Protein AF-A0A800DNF9-F1 (afdb_monomer_lite)

Sequence (154 aa):
MKTILNFILLFAIVLPCSGLTQQDLDQIERLMDKKLEPIKIDIAYIKGKMATKDDIIEVRKDFTEEMNAFRQEIYAKIDSTNTRIDSLYNASIAVWTAIFIAIIAAIFGGPIFSRWLEKREERKNAVVKMREMALELVKDKPEWAEAYKNIGLL

Foldseek 3Di:
DVVVVVVVVVVVVVPPPVDPDVVNVVVVVVVCCVVVVVVVVVVVVVVVVDDDVVNVVVVVVVVVVVVVVVVVVVVVVVVVVVVVVVVVVVVVVVVVVVVVVVVVCVVPVVVVVVVVVVVVVVVVVVLLVLLVVQVVVCVVPVVCVVVCVVVVSD

Radius of gyration: 58.36 Å; chains: 1; bounding box: 83×48×156 Å

pLDDT: mean 80.93, std 12.7, range [46.88, 95.44]

Secondary structure (DSSP, 8-state):
-HHHHHHHHHHHHH-S-S---HHHHHHHHHHHHHHHHHHHHHHHHHHHHSPPHHHHHHHHHHHHHHHHHHHHHHHHHHHHHHHHHHHHHHHHHHHHHHHHHHHHIIIIIHHHHHHHHHHHHHHHHHHHHHHHHHHHHHHH-GGGHHHHHHTT--

Structure (mmCIF, N/CA/C/O backbone):
data_AF-A0A800DNF9-F1
#
_entry.id   AF-A0A800DNF9-F1
#
loop_
_atom_site.group_PDB
_atom_site.id
_atom_site.type_symbol
_atom_site.label_atom_id
_atom_site.label_alt_id
_atom_site.label_comp_id
_atom_site.label_asym_id
_atom_site.label_entity_id
_atom_site.label_seq_id
_atom_site.pdbx_PDB_ins_code
_atom_site.Cartn_x
_atom_site.Cartn_y
_atom_site.Cartn_z
_atom_site.occupancy
_atom_site.B_iso_or_equiv
_atom_site.auth_seq_id
_atom_site.auth_comp_id
_atom_site.auth_asym_id
_atom_site.auth_atom_id
_atom_site.pdbx_PDB_model_num
ATOM 1 N N . MET A 1 1 ? -29.771 -39.636 84.773 1.00 49.97 1 MET A N 1
ATOM 2 C CA . MET A 1 1 ? -29.306 -38.282 85.168 1.00 49.97 1 MET A CA 1
ATOM 3 C C . MET A 1 1 ? -29.174 -37.307 83.993 1.00 49.97 1 MET A C 1
ATOM 5 O O . MET A 1 1 ? -29.660 -36.195 84.127 1.00 49.97 1 MET A O 1
ATOM 9 N N . LYS A 1 2 ? -28.610 -37.685 82.831 1.00 46.88 2 LYS A N 1
ATOM 10 C CA . LYS A 1 2 ? -28.473 -36.776 81.664 1.00 46.88 2 LYS A CA 1
ATOM 11 C C . LYS A 1 2 ? -29.805 -36.320 81.031 1.00 46.88 2 LYS A C 1
ATOM 13 O O . LYS A 1 2 ? -29.905 -35.196 80.561 1.00 46.88 2 LYS A O 1
ATOM 18 N N . THR A 1 3 ? -30.842 -37.154 81.069 1.00 52.12 3 THR A N 1
ATOM 19 C CA . THR A 1 3 ? -32.184 -36.829 80.545 1.00 52.12 3 THR A CA 1
ATOM 20 C C . THR A 1 3 ? -32.943 -35.811 81.396 1.00 52.12 3 THR A C 1
ATOM 22 O O . THR A 1 3 ? -33.659 -34.978 80.856 1.00 52.12 3 THR A O 1
ATOM 25 N N . ILE A 1 4 ? -32.736 -35.827 82.715 1.00 59.41 4 ILE A N 1
ATOM 26 C CA . ILE A 1 4 ? -33.355 -34.876 83.651 1.00 59.41 4 ILE A CA 1
ATOM 27 C C . ILE A 1 4 ? -32.715 -33.491 83.493 1.00 59.41 4 ILE A C 1
ATOM 29 O O . ILE A 1 4 ? -33.418 -32.487 83.472 1.00 59.41 4 ILE A O 1
ATOM 33 N N . LEU A 1 5 ? -31.395 -33.440 83.288 1.00 56.50 5 LEU A N 1
ATOM 34 C CA . LEU A 1 5 ? -30.671 -32.187 83.074 1.00 56.50 5 LEU A CA 1
ATOM 35 C C . LEU A 1 5 ? -31.109 -31.478 81.779 1.00 56.50 5 LEU A C 1
ATOM 37 O O . LEU A 1 5 ? -31.313 -30.270 81.788 1.00 56.50 5 LEU A O 1
ATOM 41 N N . ASN A 1 6 ? -31.337 -32.230 80.695 1.00 59.47 6 ASN A N 1
ATOM 42 C CA . ASN A 1 6 ? -31.840 -31.664 79.439 1.00 59.47 6 ASN A CA 1
ATOM 43 C C . ASN A 1 6 ? -33.287 -31.164 79.549 1.00 59.47 6 ASN A C 1
ATOM 45 O O . ASN A 1 6 ? -33.618 -30.150 78.945 1.00 59.47 6 ASN A O 1
ATOM 49 N N . PHE A 1 7 ? -34.136 -31.827 80.341 1.00 60.19 7 PHE A N 1
ATOM 50 C CA . PHE A 1 7 ? -35.501 -31.354 80.593 1.00 60.19 7 PHE A CA 1
ATOM 51 C C . PHE A 1 7 ? -35.527 -30.070 81.427 1.00 60.19 7 PHE A C 1
ATOM 53 O O . PHE A 1 7 ? -36.307 -29.172 81.127 1.00 60.19 7 PHE A O 1
ATOM 60 N N . ILE A 1 8 ? -34.642 -29.950 82.420 1.00 62.28 8 ILE A N 1
ATOM 61 C CA . ILE A 1 8 ? -34.496 -28.732 83.231 1.00 62.28 8 ILE A CA 1
ATOM 62 C C . ILE A 1 8 ? -33.947 -27.577 82.383 1.00 62.28 8 ILE A C 1
ATOM 64 O O . ILE A 1 8 ? -34.424 -26.453 82.512 1.00 62.28 8 ILE A O 1
ATOM 68 N N . LEU A 1 9 ? -33.008 -27.845 81.467 1.00 58.50 9 LEU A N 1
ATOM 69 C CA . LEU A 1 9 ? -32.476 -26.827 80.555 1.00 58.50 9 LEU A CA 1
ATOM 70 C C . LEU A 1 9 ? -33.534 -26.345 79.544 1.00 58.50 9 LEU A C 1
ATOM 72 O O . LEU A 1 9 ? -33.614 -25.153 79.261 1.00 58.50 9 LEU A O 1
ATOM 76 N N . LEU A 1 10 ? -34.381 -27.255 79.042 1.00 56.06 10 LEU A N 1
ATOM 77 C CA . LEU A 1 10 ? -35.501 -26.914 78.159 1.00 56.06 10 LEU A CA 1
ATOM 78 C C . LEU A 1 10 ? -36.567 -26.087 78.902 1.00 56.06 10 LEU A C 1
ATOM 80 O O . LEU A 1 10 ? -37.085 -25.119 78.355 1.00 56.06 10 LEU A O 1
ATOM 84 N N . PHE A 1 11 ? -36.846 -26.420 80.168 1.00 54.59 11 PHE A N 1
ATOM 85 C CA . PHE A 1 11 ? -37.754 -25.650 81.023 1.00 54.59 11 PHE A CA 1
ATOM 86 C C . PHE A 1 11 ? -37.191 -24.269 81.396 1.00 54.59 11 PHE A C 1
ATOM 88 O O . PHE A 1 11 ? -37.956 -23.316 81.484 1.00 54.59 11 PHE A O 1
ATOM 95 N N . ALA A 1 12 ? -35.871 -24.132 81.557 1.00 56.03 12 ALA A N 1
ATOM 96 C CA . ALA A 1 12 ? -35.218 -22.864 81.897 1.00 56.03 12 ALA A CA 1
ATOM 97 C C . ALA A 1 12 ? -35.186 -21.851 80.736 1.00 56.03 12 ALA A C 1
ATOM 99 O O . ALA A 1 12 ? -35.155 -20.649 80.979 1.00 56.03 12 ALA A O 1
ATOM 100 N N . ILE A 1 13 ? -35.222 -22.314 79.480 1.00 56.97 13 ILE A N 1
ATOM 101 C CA . ILE A 1 13 ? -35.354 -21.435 78.302 1.00 56.97 13 ILE A CA 1
ATOM 102 C C . ILE A 1 13 ? -36.827 -21.059 78.063 1.00 56.97 13 ILE A C 1
ATOM 104 O O . ILE A 1 13 ? -37.114 -19.981 77.550 1.00 56.97 13 ILE A O 1
ATOM 108 N N . VAL A 1 14 ? -37.769 -21.922 78.463 1.00 53.91 14 VAL A N 1
ATOM 109 C CA . VAL A 1 14 ? -39.217 -21.697 78.297 1.00 53.91 14 VAL A CA 1
ATOM 110 C C . VAL A 1 14 ? -39.836 -20.890 79.454 1.00 53.91 14 VAL A C 1
ATOM 112 O O . VAL A 1 14 ? -40.873 -20.256 79.266 1.00 53.91 14 VAL A O 1
ATOM 115 N N . LEU A 1 15 ? -39.215 -20.848 80.638 1.00 49.38 15 LEU A N 1
ATOM 116 C CA . LEU A 1 15 ? -39.698 -20.085 81.797 1.00 49.38 15 LEU A CA 1
ATOM 117 C C . LEU A 1 15 ? -38.594 -19.154 82.318 1.00 49.38 15 LEU A C 1
ATOM 119 O O . LEU A 1 15 ? -37.763 -19.557 83.133 1.00 49.38 15 LEU A O 1
ATOM 123 N N . PRO A 1 16 ? -38.606 -17.900 81.833 1.00 48.38 16 PRO A N 1
ATOM 124 C CA . PRO A 1 16 ? -39.438 -16.894 82.485 1.00 48.38 16 PRO A CA 1
ATOM 125 C C . PRO A 1 16 ? -40.397 -16.221 81.490 1.00 48.38 16 PRO A C 1
ATOM 127 O O . PRO A 1 16 ? -40.133 -15.139 80.982 1.00 48.38 16 PRO A O 1
ATOM 130 N N . CYS A 1 17 ? -41.546 -16.852 81.244 1.00 49.03 17 CYS A N 1
ATOM 131 C CA . CYS A 1 17 ? -42.695 -16.222 80.579 1.00 49.03 17 CYS A CA 1
ATOM 132 C C . CYS A 1 17 ? -43.950 -16.222 81.471 1.00 49.03 17 CYS A C 1
ATOM 134 O O . CYS A 1 17 ? -45.067 -16.081 80.992 1.00 49.03 17 CYS A O 1
ATOM 136 N N . SER A 1 18 ? -43.791 -16.370 82.788 1.00 50.16 18 SER A N 1
ATOM 137 C CA . SER A 1 18 ? -44.884 -16.279 83.769 1.00 50.16 18 SER A CA 1
ATOM 138 C C . SER A 1 18 ? -45.046 -14.867 84.354 1.00 50.16 18 SER A C 1
ATOM 140 O O . SER A 1 18 ? -45.534 -14.704 85.468 1.00 50.16 18 SER A O 1
ATOM 142 N N . GLY A 1 19 ? -44.654 -13.840 83.595 1.00 49.62 19 GLY A N 1
ATOM 143 C CA . GLY A 1 19 ? -44.754 -12.446 84.024 1.00 49.62 19 GLY A CA 1
ATOM 144 C C . GLY A 1 19 ? -44.683 -11.404 82.911 1.00 49.62 19 GLY A C 1
ATOM 145 O O . GLY A 1 19 ? -44.369 -10.266 83.227 1.00 49.62 19 GLY A O 1
ATOM 146 N N . LEU A 1 20 ? -44.963 -11.745 81.644 1.00 49.78 20 LEU A N 1
ATOM 147 C CA . LEU A 1 20 ? -45.365 -10.695 80.703 1.00 49.78 20 LEU A CA 1
ATOM 148 C C . LEU A 1 20 ? -46.820 -10.364 81.008 1.00 49.78 20 LEU A C 1
ATOM 150 O O . LEU A 1 20 ? -47.736 -11.118 80.675 1.00 49.78 20 LEU A O 1
ATOM 154 N N . THR A 1 21 ? -47.026 -9.253 81.698 1.00 62.09 21 THR A N 1
ATOM 155 C CA . THR A 1 21 ? -48.359 -8.673 81.825 1.00 62.09 21 THR A CA 1
ATOM 156 C C . THR A 1 21 ? -48.844 -8.242 80.434 1.00 62.09 21 THR A C 1
ATOM 158 O O . THR A 1 21 ? -48.032 -7.994 79.541 1.00 62.09 21 THR A O 1
ATOM 161 N N . GLN A 1 22 ? -50.161 -8.124 80.212 1.00 67.00 22 GLN A N 1
ATOM 162 C CA . GLN A 1 22 ? -50.689 -7.542 78.959 1.00 67.00 22 GLN A CA 1
ATOM 163 C C . GLN A 1 22 ? -50.033 -6.188 78.637 1.00 67.00 22 GLN A C 1
ATOM 165 O O . GLN A 1 22 ? -49.831 -5.856 77.478 1.00 67.00 22 GLN A O 1
ATOM 170 N N . GLN A 1 23 ? -49.618 -5.457 79.672 1.00 70.75 23 GLN A N 1
ATOM 171 C CA . GLN A 1 23 ? -48.901 -4.197 79.555 1.00 70.75 23 GLN A CA 1
ATOM 172 C C . GLN A 1 23 ? -47.502 -4.342 78.927 1.00 70.75 23 GLN A C 1
ATOM 174 O O . GLN A 1 23 ? -47.100 -3.464 78.170 1.00 70.75 23 GLN A O 1
ATOM 179 N N . ASP A 1 24 ? -46.776 -5.433 79.188 1.00 66.69 24 ASP A N 1
ATOM 180 C CA . ASP A 1 24 ? -45.470 -5.705 78.569 1.00 66.69 24 ASP A CA 1
ATOM 181 C C . ASP A 1 24 ? -45.625 -6.104 77.096 1.00 66.69 24 ASP A C 1
ATOM 183 O O . ASP A 1 24 ? -44.821 -5.704 76.254 1.00 66.69 24 ASP A O 1
ATOM 187 N N . LEU A 1 25 ? -46.696 -6.836 76.766 1.00 72.69 25 LEU A N 1
ATOM 188 C CA . LEU A 1 25 ? -47.067 -7.143 75.380 1.00 72.69 25 LEU A CA 1
ATOM 189 C C . LEU A 1 25 ? -47.441 -5.871 74.607 1.00 72.69 25 LEU A C 1
ATOM 191 O O . LEU 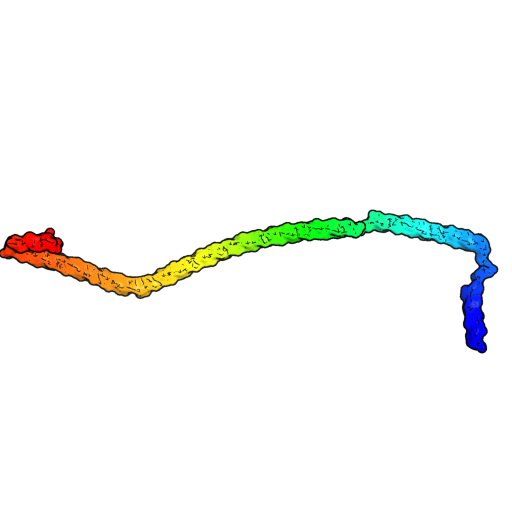A 1 25 ? -46.907 -5.662 73.521 1.00 72.69 25 LEU A O 1
ATOM 195 N N . ASP A 1 26 ? -48.241 -4.978 75.198 1.00 76.25 26 ASP A N 1
ATOM 196 C CA . ASP A 1 26 ? -48.566 -3.667 74.617 1.00 76.25 26 ASP A CA 1
ATOM 197 C C . ASP A 1 26 ? -47.310 -2.802 74.423 1.00 76.25 26 ASP A C 1
ATOM 199 O O . ASP A 1 26 ? -47.187 -2.050 73.453 1.00 76.25 26 ASP A O 1
ATOM 203 N N . GLN A 1 27 ? -46.351 -2.876 75.350 1.00 76.56 27 GLN A N 1
ATOM 204 C CA . GLN A 1 27 ? -45.097 -2.133 75.246 1.00 76.56 27 GLN A CA 1
ATOM 205 C C . GLN A 1 27 ? -44.212 -2.679 74.123 1.00 76.56 27 GLN A C 1
ATOM 207 O O . GLN A 1 27 ? -43.596 -1.898 73.395 1.00 76.56 27 GLN A O 1
ATOM 212 N N . ILE A 1 28 ? -44.179 -4.004 73.961 1.00 74.94 28 ILE A N 1
ATOM 213 C CA . ILE A 1 28 ? -43.493 -4.680 72.862 1.00 74.94 28 ILE A CA 1
ATOM 214 C C . ILE A 1 28 ? -44.161 -4.342 71.532 1.00 74.94 28 ILE A C 1
ATOM 216 O O . ILE A 1 28 ? -43.439 -4.003 70.604 1.00 74.94 28 ILE A O 1
ATOM 220 N N . GLU A 1 29 ? -45.492 -4.358 71.436 1.00 76.94 29 GLU A N 1
ATOM 221 C CA . GLU A 1 29 ? -46.235 -3.987 70.224 1.00 76.94 29 GLU A CA 1
ATOM 222 C C . GLU A 1 29 ? -45.948 -2.537 69.823 1.00 76.94 29 GLU A C 1
ATOM 224 O O . GLU A 1 29 ? -45.511 -2.282 68.702 1.00 76.94 29 GLU A O 1
ATOM 229 N N . ARG A 1 30 ? -46.022 -1.591 70.770 1.00 76.81 30 ARG A N 1
ATOM 230 C CA . ARG A 1 30 ? -45.663 -0.183 70.520 1.00 76.81 30 ARG A CA 1
ATOM 231 C C . ARG A 1 30 ? -44.205 -0.005 70.111 1.00 76.81 30 ARG A C 1
ATOM 233 O O . ARG A 1 30 ? -43.898 0.852 69.283 1.00 76.81 30 ARG A O 1
ATOM 240 N N . LEU A 1 31 ? -43.286 -0.765 70.708 1.00 77.56 31 LEU A N 1
ATOM 241 C CA . LEU A 1 31 ? -41.873 -0.739 70.327 1.00 77.56 31 LEU A CA 1
ATOM 242 C C . LEU A 1 31 ? -41.655 -1.350 68.942 1.00 77.56 31 LEU A C 1
ATOM 244 O O . LEU A 1 31 ? -40.837 -0.826 68.185 1.00 77.56 31 LEU A O 1
ATOM 248 N N . MET A 1 32 ? -42.381 -2.418 68.611 1.00 74.56 32 MET A N 1
ATOM 249 C CA . MET A 1 32 ? -42.344 -3.062 67.304 1.00 74.56 32 MET A CA 1
ATOM 250 C C . MET A 1 32 ? -42.854 -2.105 66.241 1.00 74.56 32 MET A C 1
ATOM 252 O O . MET A 1 32 ? -42.122 -1.861 65.292 1.00 74.56 32 MET A O 1
ATOM 256 N N . ASP A 1 33 ? -44.015 -1.482 66.435 1.00 80.00 33 ASP A N 1
ATOM 257 C CA . ASP A 1 33 ? -44.581 -0.512 65.496 1.00 80.00 33 ASP A CA 1
ATOM 258 C C . ASP A 1 33 ? -43.655 0.687 65.306 1.00 80.00 33 ASP A C 1
ATOM 260 O O . ASP A 1 33 ? -43.262 0.998 64.181 1.00 80.00 33 ASP A O 1
ATOM 264 N N . LYS A 1 34 ? -43.165 1.277 66.403 1.00 79.88 34 LYS A N 1
ATOM 265 C CA . LYS A 1 34 ? -42.236 2.415 66.352 1.00 79.88 34 LYS A CA 1
ATOM 266 C C . LYS A 1 34 ? -40.917 2.092 65.636 1.00 79.88 34 LYS A C 1
ATOM 268 O O . LYS A 1 34 ? -40.255 3.000 65.136 1.00 79.88 34 LYS A O 1
ATOM 273 N N . LYS A 1 35 ? -40.490 0.826 65.622 1.00 77.56 35 LYS A N 1
ATOM 274 C CA . LYS A 1 35 ? -39.254 0.374 64.960 1.00 77.56 35 LYS A CA 1
ATOM 275 C C . LYS A 1 35 ? -39.498 -0.133 63.537 1.00 77.56 35 LYS A C 1
ATOM 277 O O . LYS A 1 35 ? -38.648 0.091 62.683 1.00 77.56 35 LYS A O 1
ATOM 282 N N . LEU A 1 36 ? -40.619 -0.799 63.266 1.00 76.00 36 LEU A N 1
ATOM 283 C CA . LEU A 1 36 ? -40.954 -1.338 61.946 1.00 76.00 36 LEU A CA 1
ATOM 284 C C . LEU A 1 36 ? -41.429 -0.257 60.983 1.00 76.00 36 LEU A C 1
ATOM 286 O O . LEU A 1 36 ? -41.163 -0.360 59.789 1.00 76.00 36 LEU A O 1
ATOM 290 N N . GLU A 1 37 ? -42.141 0.752 61.471 1.00 78.56 37 GLU A N 1
ATOM 291 C CA . GLU A 1 37 ? -42.667 1.836 60.646 1.00 78.56 37 GLU A CA 1
ATOM 292 C C . GLU A 1 37 ? -41.564 2.623 59.910 1.00 78.56 37 GLU A C 1
ATOM 294 O O . GLU A 1 37 ? -41.640 2.705 58.680 1.00 78.56 37 GLU A O 1
ATOM 299 N N . PRO A 1 38 ? -40.478 3.093 60.565 1.00 79.62 38 PRO A N 1
ATOM 300 C CA . PRO A 1 38 ? -39.378 3.738 59.847 1.00 79.62 38 PRO A CA 1
ATOM 301 C C . PRO A 1 38 ? -38.674 2.777 58.880 1.00 79.62 38 PRO A C 1
ATOM 303 O O . PRO A 1 38 ? -38.329 3.178 57.776 1.00 79.62 38 PRO A O 1
ATOM 306 N N . ILE A 1 39 ? -38.551 1.489 59.223 1.00 77.81 39 ILE A N 1
ATOM 307 C CA . ILE A 1 39 ? -37.949 0.483 58.332 1.00 77.81 39 ILE A CA 1
ATOM 308 C C . ILE A 1 39 ? -38.802 0.274 57.070 1.00 77.81 39 ILE A C 1
ATOM 310 O O . ILE A 1 39 ? -38.259 0.149 55.975 1.00 77.81 39 ILE A O 1
ATOM 314 N N . LYS A 1 40 ? -40.136 0.260 57.181 1.00 78.19 40 LYS A N 1
ATOM 315 C CA . LYS A 1 40 ? -41.040 0.164 56.020 1.00 78.19 40 LYS A CA 1
ATOM 316 C C . LYS A 1 40 ? -40.902 1.378 55.101 1.00 78.19 40 LYS A C 1
ATOM 318 O O . LYS A 1 40 ? -40.882 1.210 53.882 1.00 78.19 40 LYS A O 1
ATOM 323 N N . ILE A 1 41 ? -40.793 2.574 55.681 1.00 79.38 41 ILE A N 1
ATOM 324 C CA . ILE A 1 41 ? -40.598 3.825 54.938 1.00 79.38 41 ILE A CA 1
ATOM 325 C C . ILE A 1 41 ? -39.237 3.816 54.234 1.00 79.38 41 ILE A C 1
ATOM 327 O O . ILE A 1 41 ? -39.175 4.099 53.038 1.00 79.38 41 ILE A O 1
ATOM 331 N N . ASP A 1 42 ? -38.173 3.404 54.925 1.00 78.38 42 ASP A N 1
ATOM 332 C CA . ASP A 1 42 ? -36.831 3.291 54.349 1.00 78.38 42 ASP A CA 1
ATOM 333 C C . ASP A 1 42 ? -36.788 2.264 53.212 1.00 78.38 42 ASP A C 1
ATOM 335 O O . ASP A 1 42 ? -36.223 2.536 52.156 1.00 78.38 42 ASP A O 1
ATOM 339 N N . ILE A 1 43 ? -37.445 1.109 53.362 1.00 74.38 43 ILE A N 1
ATOM 340 C CA . ILE A 1 43 ? -37.550 0.103 52.295 1.00 74.38 43 ILE A CA 1
ATOM 341 C C . ILE A 1 43 ? -38.304 0.664 51.084 1.00 74.38 43 ILE A C 1
ATOM 343 O O . ILE A 1 43 ? -37.874 0.447 49.951 1.00 74.38 43 ILE A O 1
ATOM 347 N N . ALA A 1 44 ? -39.405 1.392 51.291 1.00 74.25 44 ALA A N 1
ATOM 348 C CA . ALA A 1 44 ? -40.156 2.014 50.202 1.00 74.25 44 ALA A CA 1
ATOM 349 C C . ALA A 1 44 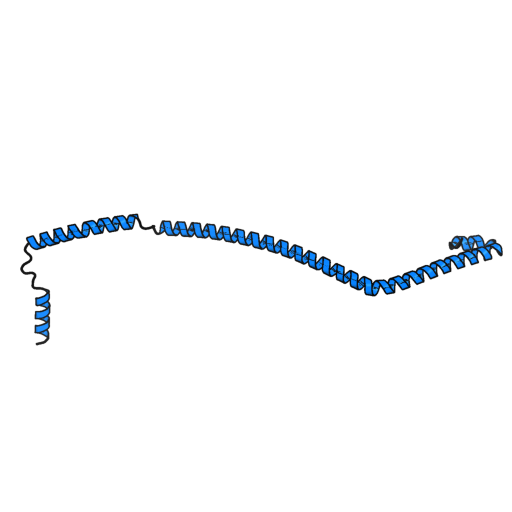? -39.328 3.092 49.482 1.00 74.25 44 ALA A C 1
ATOM 351 O O . ALA A 1 44 ? -39.299 3.132 48.251 1.00 74.25 44 ALA A O 1
ATOM 352 N N . TYR A 1 45 ? -38.601 3.911 50.240 1.00 77.62 45 TYR A N 1
ATOM 353 C CA . TYR A 1 45 ? -37.704 4.935 49.716 1.00 77.62 45 TYR A CA 1
ATOM 354 C C . TYR A 1 45 ? -36.540 4.337 48.919 1.00 77.62 45 TYR A C 1
ATOM 356 O O . TYR A 1 45 ? -36.259 4.773 47.804 1.00 77.62 45 TYR A O 1
ATOM 364 N N . ILE A 1 46 ? -35.892 3.301 49.459 1.00 75.12 46 ILE A N 1
ATOM 365 C CA . ILE A 1 46 ? -34.803 2.581 48.791 1.00 75.12 46 ILE A CA 1
ATOM 366 C C . ILE A 1 46 ? -35.318 1.925 47.509 1.00 75.12 46 ILE A C 1
ATOM 368 O O . ILE A 1 46 ? -34.687 2.057 46.465 1.00 75.12 46 ILE A O 1
ATOM 372 N N . LYS A 1 47 ? -36.488 1.280 47.549 1.00 74.31 47 LYS A N 1
ATOM 373 C CA . LYS A 1 47 ? -37.096 0.637 46.378 1.00 74.31 47 LYS A CA 1
ATOM 374 C C . LYS A 1 47 ? -37.472 1.645 45.286 1.00 74.31 47 LYS A C 1
ATOM 376 O O . LYS A 1 47 ? -37.328 1.323 44.115 1.00 74.31 47 LYS A O 1
ATOM 381 N N . GLY A 1 48 ? -37.891 2.857 45.656 1.00 72.38 48 GLY A N 1
ATOM 382 C CA . GLY A 1 48 ? -38.144 3.954 44.714 1.00 72.38 48 GLY A CA 1
ATOM 383 C C . GLY A 1 48 ? -36.879 4.584 44.115 1.00 72.38 48 GLY A C 1
ATOM 384 O O . GLY A 1 48 ? -36.965 5.250 43.090 1.00 72.38 48 GLY A O 1
ATOM 385 N N . LYS A 1 49 ? -35.709 4.379 44.735 1.00 68.62 49 LYS A N 1
ATOM 386 C CA . LYS A 1 49 ? -34.402 4.858 44.251 1.00 68.62 49 LYS A CA 1
ATOM 387 C C . LYS A 1 49 ? -33.558 3.790 43.557 1.00 68.62 49 LYS A C 1
ATOM 389 O O . LYS A 1 49 ? -32.479 4.102 43.056 1.00 68.62 49 LYS A O 1
ATOM 394 N N . MET A 1 50 ? -33.998 2.537 43.563 1.00 68.94 50 MET A N 1
ATOM 395 C CA . MET A 1 50 ? -33.308 1.464 42.862 1.00 68.94 50 MET A CA 1
ATOM 396 C C . MET A 1 50 ? -33.564 1.589 41.364 1.00 68.94 50 MET A C 1
ATOM 398 O O . MET A 1 50 ? -34.716 1.623 40.944 1.00 68.94 50 MET A O 1
ATOM 402 N N . ALA A 1 51 ? -32.490 1.596 40.571 1.00 66.31 51 ALA A N 1
ATOM 403 C CA . ALA A 1 51 ? -32.595 1.328 39.145 1.00 66.31 51 ALA A CA 1
ATOM 404 C C . ALA A 1 51 ? -33.233 -0.054 38.969 1.00 66.31 51 ALA A C 1
ATOM 406 O O . ALA A 1 51 ? -32.759 -1.059 39.518 1.00 66.31 51 ALA A O 1
ATOM 407 N N . THR A 1 52 ? -34.349 -0.088 38.259 1.00 75.56 52 THR A N 1
ATOM 408 C CA . THR A 1 52 ? -35.070 -1.316 37.963 1.00 75.56 52 THR A CA 1
ATOM 409 C C . THR A 1 52 ? -34.254 -2.159 36.986 1.00 75.56 52 THR A C 1
ATOM 411 O O . THR A 1 52 ? -33.395 -1.660 36.260 1.00 75.56 52 THR A O 1
ATOM 414 N N . LYS A 1 53 ? -34.490 -3.477 36.961 1.00 73.25 53 LYS A N 1
ATOM 415 C CA . LYS A 1 53 ? -33.803 -4.359 36.000 1.00 73.25 53 LYS A CA 1
ATOM 416 C C . LYS A 1 53 ? -34.000 -3.892 34.556 1.00 73.25 53 LYS A C 1
ATOM 418 O O . LYS A 1 53 ? -33.088 -4.066 33.756 1.00 73.25 53 LYS A O 1
ATOM 423 N N . ASP A 1 54 ? -35.146 -3.288 34.265 1.00 78.06 54 ASP A N 1
ATOM 424 C CA . ASP A 1 54 ? -35.485 -2.762 32.946 1.00 78.06 54 ASP A CA 1
ATOM 425 C C . ASP A 1 54 ? -34.601 -1.565 32.565 1.00 78.06 54 ASP A C 1
ATOM 427 O O . ASP A 1 54 ? -34.040 -1.575 31.474 1.00 78.06 54 ASP A O 1
ATOM 431 N N . ASP A 1 55 ? -34.331 -0.638 33.492 1.00 79.50 55 ASP A N 1
ATOM 432 C CA . ASP A 1 55 ? -33.412 0.492 33.261 1.00 79.50 55 ASP A CA 1
ATOM 433 C C . ASP A 1 55 ? -31.986 -0.001 32.965 1.00 79.50 55 ASP A C 1
ATOM 435 O O . ASP A 1 55 ? -31.279 0.519 32.104 1.00 79.50 55 ASP A O 1
ATOM 439 N N . ILE A 1 56 ? -31.552 -1.059 33.659 1.00 78.94 56 ILE A N 1
ATOM 440 C CA . ILE A 1 56 ? -30.242 -1.681 33.424 1.00 78.94 56 ILE A CA 1
ATOM 441 C C . ILE A 1 56 ? -30.200 -2.355 32.044 1.00 78.94 56 ILE A C 1
ATOM 443 O O . ILE A 1 56 ? -29.159 -2.342 31.382 1.00 78.94 56 ILE A O 1
ATOM 447 N N . ILE A 1 57 ? -31.306 -2.963 31.606 1.00 82.31 57 ILE A N 1
ATOM 448 C CA . ILE A 1 57 ? -31.420 -3.585 30.281 1.00 82.31 57 ILE A CA 1
ATOM 449 C C . ILE A 1 57 ? -31.402 -2.517 29.185 1.00 82.31 57 ILE A C 1
ATOM 451 O O . ILE A 1 57 ? -30.713 -2.715 28.185 1.00 82.31 57 ILE A O 1
ATOM 455 N N . GLU A 1 58 ? -32.097 -1.398 29.383 1.00 85.81 58 GLU A N 1
ATOM 456 C CA . GLU A 1 58 ? -32.125 -0.263 28.457 1.00 85.81 58 GLU A CA 1
ATOM 457 C C . GLU A 1 58 ? -30.728 0.341 28.285 1.00 85.81 58 GLU A C 1
ATOM 459 O O . GLU A 1 58 ? -30.196 0.336 27.178 1.00 85.81 58 GLU A O 1
ATOM 464 N N . VAL A 1 59 ? -30.046 0.679 29.386 1.00 85.00 59 VAL A N 1
ATOM 465 C CA . VAL A 1 59 ? -28.660 1.184 29.347 1.00 85.00 59 VAL A CA 1
ATOM 466 C C . VAL A 1 59 ? -27.718 0.198 28.652 1.00 85.00 59 VAL A C 1
ATOM 468 O O . VAL A 1 59 ? -26.832 0.589 27.893 1.00 85.00 59 VAL A O 1
ATOM 471 N N . ARG A 1 60 ? -27.889 -1.109 28.886 1.00 85.00 60 ARG A N 1
ATOM 472 C CA . ARG A 1 60 ? -27.060 -2.133 28.238 1.00 85.00 60 ARG A CA 1
ATOM 473 C C . ARG A 1 60 ? -27.326 -2.217 26.739 1.00 85.00 60 ARG A C 1
ATOM 475 O O . ARG A 1 60 ? -26.395 -2.499 25.981 1.00 85.00 60 ARG A O 1
ATOM 482 N N . LYS A 1 61 ? -28.575 -2.026 26.321 1.00 88.75 61 LYS A N 1
ATOM 483 C CA . LYS A 1 61 ? -28.975 -2.033 24.918 1.00 88.75 61 LYS A CA 1
ATOM 484 C C . LYS A 1 61 ? -28.403 -0.813 24.203 1.00 88.75 61 LYS A C 1
ATOM 486 O O . LYS A 1 61 ? -27.692 -1.010 23.222 1.00 88.75 61 LYS A O 1
ATOM 491 N N . ASP A 1 62 ? -28.586 0.377 24.760 1.00 88.75 62 ASP A N 1
ATOM 492 C CA . ASP A 1 62 ? -28.051 1.629 24.216 1.00 88.75 62 ASP A CA 1
ATOM 493 C C . ASP A 1 62 ? -26.529 1.563 24.089 1.00 88.75 62 ASP A C 1
ATOM 495 O O . ASP A 1 62 ? -25.970 1.800 23.021 1.00 88.75 62 ASP A O 1
ATOM 499 N N . PHE A 1 63 ? -25.846 1.088 25.134 1.00 89.31 63 PHE A N 1
ATOM 500 C CA . PHE A 1 63 ? -24.398 0.893 25.099 1.00 89.31 63 PHE A CA 1
ATOM 501 C C . PHE A 1 63 ? -23.957 -0.127 24.036 1.00 89.31 63 PHE A C 1
ATOM 503 O O . PHE A 1 63 ? -22.898 0.006 23.423 1.00 89.31 63 PHE A O 1
ATOM 510 N N . THR A 1 64 ? -24.758 -1.169 23.800 1.00 89.75 64 THR A N 1
ATOM 511 C CA . THR A 1 64 ? -24.474 -2.158 22.750 1.00 89.75 64 THR A CA 1
ATOM 512 C C . THR A 1 64 ? -24.671 -1.555 21.360 1.00 89.75 64 THR A C 1
ATOM 514 O O . THR A 1 64 ? -23.876 -1.832 20.461 1.00 89.75 64 THR A O 1
ATOM 517 N N . GLU A 1 65 ? -25.698 -0.729 21.174 1.00 92.12 65 GLU A N 1
ATOM 518 C CA . GLU A 1 65 ? -25.966 -0.024 19.920 1.00 92.12 65 GLU A CA 1
ATOM 519 C C . GLU A 1 65 ? -24.866 0.999 19.611 1.00 92.12 65 GLU A C 1
ATOM 521 O O . GLU A 1 65 ? -24.296 0.957 18.518 1.00 92.12 65 GLU A O 1
ATOM 526 N N . GLU A 1 66 ? -24.472 1.821 20.586 1.00 92.00 66 GLU A N 1
ATOM 527 C CA . GLU A 1 66 ? -23.342 2.748 20.458 1.00 92.00 66 GLU A CA 1
ATOM 528 C C . GLU A 1 66 ? -22.041 2.013 20.138 1.00 92.00 66 GLU A C 1
ATOM 530 O O . GLU A 1 66 ? -21.299 2.401 19.236 1.00 92.00 66 GLU A O 1
ATOM 535 N N . MET A 1 67 ? -21.767 0.902 20.825 1.00 90.50 67 MET A N 1
ATOM 536 C CA . MET A 1 67 ? -20.554 0.131 20.576 1.00 90.50 67 MET A CA 1
ATOM 537 C C . MET A 1 67 ? -20.564 -0.542 19.198 1.00 90.50 67 MET A C 1
ATOM 539 O O . MET A 1 67 ? -19.509 -0.673 18.572 1.00 90.50 67 MET A O 1
ATOM 543 N N . ASN A 1 68 ? -21.730 -0.940 18.688 1.00 93.94 68 ASN A N 1
ATOM 544 C CA . ASN A 1 68 ? -21.864 -1.437 17.321 1.00 93.94 68 ASN A CA 1
ATOM 545 C C . ASN A 1 68 ? -21.639 -0.324 16.291 1.00 93.94 68 ASN A C 1
ATOM 547 O O . ASN A 1 68 ? -20.912 -0.550 15.323 1.00 93.94 68 ASN A O 1
ATOM 551 N N . ALA A 1 69 ? -22.190 0.871 16.516 1.00 90.88 69 ALA A N 1
ATOM 552 C CA . ALA A 1 69 ? -21.951 2.035 15.664 1.00 90.88 69 ALA A CA 1
ATOM 553 C C . ALA A 1 69 ? -20.461 2.419 15.649 1.00 90.88 69 ALA A C 1
ATOM 555 O O . ALA A 1 69 ? -19.864 2.571 14.584 1.00 90.88 69 ALA A O 1
ATOM 556 N N . PHE A 1 70 ? -19.822 2.452 16.819 1.00 91.75 70 PHE A N 1
ATOM 557 C CA . PHE A 1 70 ? -18.392 2.719 16.955 1.00 91.75 70 PHE A CA 1
ATOM 558 C C . PHE A 1 70 ? -17.528 1.667 16.244 1.00 91.75 70 PHE A C 1
ATOM 560 O O . PHE A 1 70 ? -16.562 1.998 15.556 1.00 91.75 70 PHE A O 1
ATOM 567 N N . ARG A 1 71 ? -17.887 0.380 16.347 1.00 91.62 71 ARG A N 1
ATOM 568 C CA . ARG A 1 71 ? -17.212 -0.692 15.595 1.00 91.62 71 ARG A CA 1
ATOM 569 C C . ARG A 1 71 ? -17.346 -0.501 14.089 1.00 91.62 71 ARG A C 1
ATOM 571 O O . ARG A 1 71 ? -16.361 -0.684 13.380 1.00 91.62 71 ARG A O 1
ATOM 578 N N . GLN A 1 72 ? -18.532 -0.137 13.600 1.00 93.38 72 GLN A N 1
ATOM 579 C CA . GLN A 1 72 ? -18.740 0.135 12.177 1.00 93.38 72 GLN A CA 1
ATOM 580 C C . GLN A 1 72 ? -17.888 1.312 11.696 1.00 93.38 72 GLN A C 1
ATOM 582 O O . GLN A 1 72 ? -17.249 1.206 10.650 1.00 93.38 72 GLN A O 1
ATOM 587 N N . GLU A 1 73 ? -17.806 2.390 12.476 1.00 93.38 73 GLU A N 1
ATOM 588 C CA . GLU A 1 73 ? -16.945 3.532 12.163 1.00 93.38 73 GLU A CA 1
ATOM 589 C C . GLU A 1 73 ? -15.465 3.125 12.104 1.00 93.38 73 GLU A C 1
ATOM 591 O O . GLU A 1 73 ? -14.758 3.468 11.153 1.00 93.38 73 GLU A O 1
ATOM 596 N N . ILE A 1 74 ? -14.997 2.329 13.074 1.00 93.69 74 ILE A N 1
ATOM 597 C CA . ILE A 1 74 ? -13.634 1.788 13.067 1.00 93.69 74 ILE A CA 1
ATOM 598 C C . ILE A 1 74 ? -13.390 0.948 11.816 1.00 93.69 74 ILE A C 1
ATOM 600 O O . ILE A 1 74 ? -12.360 1.130 11.169 1.00 93.69 74 ILE A O 1
ATOM 604 N N . TYR A 1 75 ? -14.310 0.055 11.448 1.00 92.81 75 TYR A N 1
ATOM 605 C CA . TYR A 1 75 ? -14.150 -0.763 10.248 1.00 92.81 75 TYR A CA 1
ATOM 606 C C . TYR A 1 75 ? -14.075 0.089 8.982 1.00 92.81 75 TYR A C 1
ATOM 608 O O . TYR A 1 75 ? -13.172 -0.122 8.177 1.00 92.81 75 TYR A O 1
ATOM 616 N N . ALA A 1 76 ? -14.933 1.100 8.839 1.00 92.25 76 ALA A N 1
ATOM 617 C CA . ALA A 1 76 ? -14.877 2.028 7.710 1.00 92.25 76 ALA A CA 1
ATOM 618 C C . ALA A 1 76 ? -13.549 2.809 7.668 1.00 92.25 76 ALA A C 1
ATOM 620 O O . ALA A 1 76 ? -12.948 3.016 6.608 1.00 92.25 76 ALA A O 1
ATOM 621 N N . LYS A 1 77 ? -13.034 3.216 8.833 1.00 92.56 77 LYS A N 1
ATOM 622 C CA . LYS A 1 77 ? -11.744 3.905 8.934 1.00 92.56 77 LYS A CA 1
ATOM 623 C C . LYS A 1 77 ? -10.562 2.985 8.614 1.00 92.56 77 LYS A C 1
ATOM 625 O O . LYS A 1 77 ? -9.612 3.421 7.965 1.00 92.56 77 LYS A O 1
ATOM 630 N N . ILE A 1 78 ? -10.620 1.722 9.030 1.00 92.06 78 ILE A N 1
ATOM 631 C CA . ILE A 1 78 ? -9.624 0.703 8.676 1.00 92.06 78 ILE A CA 1
ATOM 632 C C . ILE A 1 78 ? -9.649 0.460 7.168 1.00 92.06 78 ILE A C 1
ATOM 634 O O . ILE A 1 78 ? -8.597 0.495 6.542 1.00 92.06 78 ILE A O 1
ATOM 638 N N . ASP A 1 79 ? -10.828 0.299 6.573 1.00 93.38 79 ASP A N 1
ATOM 639 C CA . ASP A 1 79 ? -10.978 0.023 5.142 1.00 93.38 79 ASP A CA 1
ATOM 640 C C . ASP A 1 79 ? -10.481 1.190 4.269 1.00 93.38 79 ASP A C 1
ATOM 642 O O . ASP A 1 79 ? -9.673 1.019 3.352 1.00 93.38 79 ASP A O 1
ATOM 646 N N . SER A 1 80 ? -10.841 2.424 4.630 1.00 92.19 80 SER A N 1
ATOM 647 C CA . SER A 1 80 ? -10.306 3.625 3.969 1.00 92.19 80 SER A CA 1
ATOM 648 C C . SER A 1 80 ? -8.791 3.795 4.154 1.00 92.19 80 SER A C 1
ATOM 650 O O . SER A 1 80 ? -8.109 4.340 3.287 1.00 92.19 80 SER A O 1
ATOM 652 N N . THR A 1 81 ? -8.228 3.320 5.266 1.00 91.56 81 THR A N 1
ATOM 653 C CA . THR A 1 81 ? -6.774 3.332 5.473 1.00 91.56 81 THR A CA 1
ATOM 654 C C . THR A 1 81 ? -6.094 2.241 4.649 1.00 91.56 81 THR A C 1
ATOM 656 O O . THR A 1 81 ? -5.074 2.516 4.020 1.00 91.56 81 THR A O 1
ATOM 659 N N . ASN A 1 82 ? -6.674 1.042 4.583 1.00 92.44 82 ASN A N 1
ATOM 660 C CA . ASN A 1 82 ? -6.163 -0.074 3.790 1.00 92.44 82 ASN A CA 1
ATOM 661 C C . ASN A 1 82 ? -6.134 0.270 2.303 1.00 92.44 82 ASN A C 1
ATOM 663 O O . ASN A 1 82 ? -5.091 0.146 1.675 1.00 92.44 82 ASN A O 1
ATOM 667 N N . THR A 1 83 ? -7.217 0.825 1.760 1.00 90.88 83 THR A N 1
ATOM 668 C CA . THR A 1 83 ? -7.255 1.270 0.356 1.00 90.88 83 THR A CA 1
ATOM 669 C C . THR A 1 83 ? -6.187 2.327 0.045 1.00 90.88 83 THR A C 1
ATOM 671 O O . THR A 1 83 ? -5.546 2.284 -1.010 1.00 90.88 83 THR A O 1
ATOM 674 N N . ARG A 1 84 ? -5.918 3.256 0.976 1.00 91.00 84 ARG A N 1
ATOM 675 C CA . ARG A 1 84 ? -4.803 4.211 0.846 1.00 91.00 84 ARG A CA 1
ATOM 676 C C . ARG A 1 84 ? -3.448 3.508 0.871 1.00 91.00 84 ARG A C 1
ATOM 678 O O . ARG A 1 84 ? -2.600 3.836 0.042 1.00 91.00 84 ARG A O 1
ATOM 685 N N . ILE A 1 85 ? -3.242 2.551 1.774 1.00 92.56 85 ILE A N 1
ATOM 686 C CA . ILE A 1 85 ? -2.00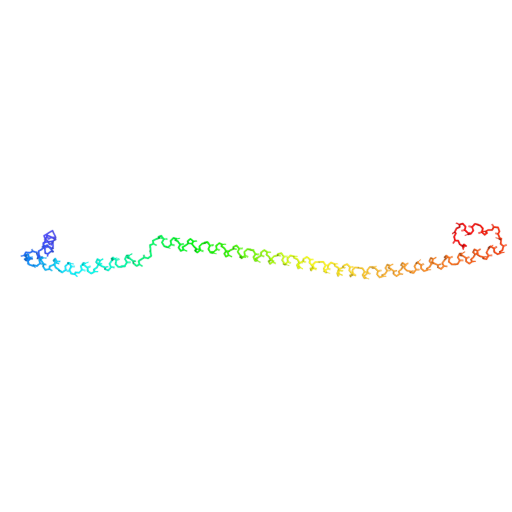7 1.758 1.852 1.00 92.56 85 ILE A CA 1
ATOM 687 C C . ILE A 1 85 ? -1.790 0.972 0.555 1.00 92.56 85 ILE A C 1
ATOM 689 O O . ILE A 1 85 ? -0.698 1.041 -0.005 1.00 92.56 85 ILE A O 1
ATOM 693 N N . ASP A 1 86 ? -2.823 0.319 0.026 1.00 92.38 86 ASP A N 1
ATOM 694 C CA . ASP A 1 86 ? -2.752 -0.438 -1.226 1.00 92.38 86 ASP A CA 1
ATOM 695 C C . ASP A 1 86 ? -2.378 0.464 -2.405 1.00 92.38 86 ASP A C 1
ATOM 697 O O . ASP A 1 86 ? -1.530 0.117 -3.230 1.00 92.38 86 ASP A O 1
ATOM 701 N N . SER A 1 87 ? -2.953 1.670 -2.464 1.00 90.88 87 SER A N 1
ATOM 702 C CA . SER A 1 87 ? -2.610 2.638 -3.508 1.00 90.88 87 SER A CA 1
ATOM 703 C C . SER A 1 87 ? -1.140 3.080 -3.431 1.00 90.88 87 SER A C 1
ATOM 705 O O . SER A 1 87 ? -0.458 3.150 -4.456 1.00 90.88 87 SER A O 1
ATOM 707 N N . LEU A 1 88 ? -0.619 3.307 -2.219 1.00 92.62 88 LEU A N 1
ATOM 708 C CA . LEU A 1 88 ? 0.784 3.659 -1.991 1.00 92.62 88 LEU A CA 1
ATOM 709 C C . LEU A 1 88 ? 1.723 2.494 -2.302 1.00 92.62 88 LEU A C 1
ATOM 711 O O . LEU A 1 88 ? 2.802 2.708 -2.859 1.00 92.62 88 LEU A O 1
ATOM 715 N N . TYR A 1 89 ? 1.322 1.268 -1.976 1.00 93.19 89 TYR A N 1
ATOM 716 C CA . TYR A 1 89 ? 2.084 0.063 -2.277 1.00 93.19 89 TYR A CA 1
ATOM 717 C C . TYR A 1 89 ? 2.213 -0.145 -3.790 1.00 93.19 89 TYR A C 1
ATOM 719 O O . TYR A 1 89 ? 3.324 -0.295 -4.301 1.00 93.19 89 TYR A O 1
ATOM 727 N N . ASN A 1 90 ? 1.104 -0.033 -4.526 1.00 92.62 90 ASN A N 1
ATOM 728 C CA . ASN A 1 90 ? 1.100 -0.129 -5.986 1.00 92.62 90 ASN A CA 1
ATOM 729 C C . ASN A 1 90 ? 1.952 0.966 -6.643 1.00 92.62 90 ASN A C 1
ATOM 731 O O . ASN A 1 90 ? 2.741 0.680 -7.547 1.00 92.62 90 ASN A O 1
ATOM 735 N N . ALA A 1 91 ? 1.851 2.210 -6.162 1.00 90.56 91 ALA A N 1
ATOM 736 C CA . ALA A 1 91 ? 2.695 3.304 -6.638 1.00 90.56 91 ALA A CA 1
ATOM 737 C C . ALA A 1 91 ? 4.183 3.030 -6.369 1.00 90.56 91 ALA A C 1
ATOM 739 O O . ALA A 1 91 ? 5.026 3.235 -7.243 1.00 90.56 91 ALA A O 1
ATOM 740 N N . SER A 1 92 ? 4.506 2.501 -5.188 1.00 93.44 92 SER A N 1
ATOM 741 C CA . SER A 1 92 ? 5.877 2.138 -4.819 1.00 93.44 92 SER A CA 1
ATOM 742 C C . SER A 1 92 ? 6.433 1.040 -5.729 1.00 93.44 92 SER A C 1
ATOM 744 O O . SER A 1 92 ? 7.553 1.170 -6.221 1.00 93.44 92 SER A O 1
ATOM 746 N N . ILE A 1 93 ? 5.652 -0.007 -6.020 1.00 94.56 93 ILE A N 1
ATOM 747 C CA . ILE A 1 93 ? 6.042 -1.066 -6.967 1.00 94.56 93 ILE A CA 1
ATOM 748 C C . ILE A 1 93 ? 6.320 -0.489 -8.354 1.00 94.56 93 ILE A C 1
ATOM 750 O O . ILE A 1 93 ? 7.314 -0.863 -8.981 1.00 94.56 93 ILE A O 1
ATOM 754 N N . ALA A 1 94 ? 5.465 0.413 -8.842 1.00 92.88 94 ALA A N 1
ATOM 755 C CA . ALA A 1 94 ? 5.640 1.028 -10.153 1.00 92.88 94 ALA A CA 1
ATOM 756 C C . ALA A 1 94 ? 6.958 1.814 -10.235 1.00 92.88 94 ALA A C 1
ATOM 758 O O . ALA A 1 94 ? 7.712 1.648 -11.195 1.00 92.88 94 ALA A O 1
ATOM 759 N N . VAL A 1 95 ? 7.279 2.602 -9.201 1.00 95.06 95 VAL A N 1
ATOM 760 C CA . VAL A 1 95 ? 8.550 3.338 -9.109 1.00 95.06 95 VAL A CA 1
ATOM 761 C C . VAL A 1 95 ? 9.740 2.379 -9.104 1.00 95.06 95 VAL A C 1
ATOM 763 O O . VAL A 1 95 ? 10.662 2.544 -9.903 1.00 95.06 95 VAL A O 1
ATOM 766 N N . TRP A 1 96 ? 9.712 1.343 -8.264 1.00 93.88 96 TRP A N 1
ATOM 767 C CA . TRP A 1 96 ? 10.804 0.367 -8.196 1.00 93.88 96 TRP A CA 1
ATOM 768 C C . TRP A 1 96 ? 10.996 -0.396 -9.507 1.00 93.88 96 TRP A C 1
ATOM 770 O O . TRP A 1 96 ? 12.128 -0.608 -9.938 1.00 93.88 96 TRP A O 1
ATOM 780 N N . THR A 1 97 ? 9.902 -0.748 -10.179 1.00 95.38 97 THR A N 1
ATOM 781 C CA . THR A 1 97 ? 9.936 -1.433 -11.475 1.00 95.38 97 THR A CA 1
ATOM 782 C C . THR A 1 97 ? 10.522 -0.527 -12.556 1.00 95.38 97 THR A C 1
ATOM 784 O O . THR A 1 97 ? 11.368 -0.970 -13.332 1.00 95.38 97 THR A O 1
ATOM 787 N N . ALA A 1 98 ? 10.144 0.754 -12.583 1.00 94.50 98 ALA A N 1
ATOM 788 C CA . ALA A 1 98 ? 10.712 1.726 -13.513 1.00 94.50 98 ALA A CA 1
ATOM 789 C C . ALA A 1 98 ? 12.224 1.907 -13.299 1.00 94.50 98 ALA A C 1
ATOM 791 O O . ALA A 1 98 ? 12.986 1.877 -14.266 1.00 94.50 98 ALA A O 1
ATOM 792 N N . ILE A 1 99 ? 12.669 2.023 -12.041 1.00 95.31 99 ILE A N 1
ATOM 793 C CA . ILE A 1 99 ? 14.097 2.102 -11.695 1.00 95.31 99 ILE A CA 1
ATOM 794 C C . ILE A 1 99 ? 14.830 0.841 -12.165 1.00 95.31 99 ILE A C 1
ATOM 796 O O . ILE A 1 99 ? 15.883 0.935 -12.794 1.00 95.31 99 ILE A O 1
ATOM 800 N N . PHE A 1 100 ? 14.264 -0.339 -11.913 1.00 95.44 100 PHE A N 1
ATOM 801 C CA . PHE A 1 100 ? 14.871 -1.607 -12.307 1.00 95.44 100 PHE A CA 1
ATOM 802 C C . PHE A 1 100 ? 15.024 -1.732 -13.830 1.00 95.44 100 PHE A C 1
ATOM 804 O O . PHE A 1 100 ? 16.103 -2.069 -14.321 1.00 95.44 100 PHE A O 1
ATOM 811 N N . ILE A 1 101 ? 13.978 -1.387 -14.589 1.00 94.44 101 ILE A N 1
ATOM 812 C CA . ILE A 1 101 ? 14.020 -1.367 -16.058 1.00 94.44 101 ILE A CA 1
ATOM 813 C C . ILE A 1 101 ? 15.072 -0.372 -16.553 1.00 94.44 101 ILE A C 1
ATOM 815 O O . ILE A 1 101 ? 15.836 -0.700 -17.459 1.00 94.44 101 ILE A O 1
ATOM 819 N N . ALA A 1 102 ? 15.152 0.818 -15.953 1.00 91.56 102 ALA A N 1
ATOM 820 C CA . ALA A 1 102 ? 16.140 1.825 -16.328 1.00 91.56 102 ALA A CA 1
ATOM 821 C C . ALA A 1 102 ? 17.579 1.333 -16.101 1.00 91.56 102 ALA A C 1
ATOM 823 O O . ALA A 1 102 ? 18.434 1.536 -16.961 1.00 91.56 102 ALA A O 1
ATOM 824 N N . ILE A 1 103 ? 17.844 0.634 -14.992 1.00 93.00 103 ILE A N 1
ATOM 825 C CA . ILE A 1 103 ? 19.158 0.039 -14.708 1.00 93.00 103 ILE A CA 1
ATOM 826 C C . ILE A 1 103 ? 19.508 -1.027 -15.753 1.00 93.00 103 ILE A C 1
ATOM 828 O O . ILE A 1 103 ? 20.604 -1.000 -16.313 1.00 93.00 103 ILE A O 1
ATOM 832 N N . ILE A 1 104 ? 18.576 -1.933 -16.070 1.00 91.62 104 ILE A N 1
ATOM 833 C CA . ILE A 1 104 ? 18.781 -2.946 -17.117 1.00 91.62 104 ILE A CA 1
ATOM 834 C C . ILE A 1 104 ? 19.052 -2.270 -18.466 1.00 91.62 104 ILE A C 1
ATOM 836 O O . ILE A 1 104 ? 20.005 -2.626 -19.160 1.00 91.62 104 ILE A O 1
ATOM 840 N N . ALA A 1 105 ? 18.258 -1.264 -18.831 1.00 88.44 105 ALA A N 1
ATOM 841 C CA . ALA A 1 105 ? 18.439 -0.521 -20.070 1.00 88.44 105 ALA A CA 1
ATOM 842 C C . ALA A 1 105 ? 19.789 0.211 -20.117 1.00 88.44 105 ALA A C 1
ATOM 844 O O . ALA A 1 105 ? 20.413 0.253 -21.171 1.00 88.44 105 ALA A O 1
ATOM 845 N N . ALA A 1 106 ? 20.286 0.738 -18.998 1.00 88.00 106 ALA A N 1
ATOM 846 C CA . ALA A 1 106 ? 21.601 1.370 -18.946 1.00 88.00 106 ALA A CA 1
ATOM 847 C C . ALA A 1 106 ? 22.737 0.353 -19.157 1.00 88.00 106 ALA A C 1
ATOM 849 O O . ALA A 1 106 ? 23.651 0.606 -19.942 1.00 88.00 106 ALA A O 1
ATOM 850 N N . ILE A 1 107 ? 22.656 -0.815 -18.509 1.00 90.06 107 ILE A N 1
ATOM 851 C CA . ILE A 1 107 ? 23.689 -1.860 -18.587 1.00 90.06 107 ILE A CA 1
ATOM 852 C C . ILE A 1 107 ? 23.728 -2.499 -19.980 1.00 90.06 107 ILE A C 1
ATOM 854 O O . ILE A 1 107 ? 24.797 -2.640 -20.573 1.00 90.06 107 ILE A O 1
ATOM 858 N N . PHE A 1 108 ? 22.569 -2.887 -20.515 1.00 86.56 108 PHE A N 1
ATOM 859 C CA . PHE A 1 108 ? 22.489 -3.625 -21.778 1.00 86.56 108 PHE A CA 1
ATOM 860 C C . PHE A 1 108 ? 22.293 -2.712 -22.989 1.00 86.56 108 PHE A C 1
ATOM 862 O O . PHE A 1 108 ? 22.848 -2.968 -24.057 1.00 86.56 108 PHE A O 1
ATOM 869 N N . GLY A 1 109 ? 21.528 -1.633 -22.841 1.00 81.06 109 GLY A N 1
ATOM 870 C CA . GLY A 1 109 ? 21.214 -0.715 -23.931 1.00 81.06 109 GLY A CA 1
ATOM 871 C C . GLY A 1 109 ? 22.416 0.105 -24.380 1.00 81.06 109 GLY A C 1
ATOM 872 O O . GLY A 1 109 ? 22.590 0.273 -25.581 1.00 81.06 109 GLY A O 1
ATOM 873 N N . GLY A 1 110 ? 23.294 0.541 -23.471 1.00 80.25 110 GLY A N 1
ATOM 874 C CA . GLY A 1 110 ? 24.483 1.328 -23.829 1.00 80.25 110 GLY A CA 1
ATOM 875 C C . GLY A 1 110 ? 25.389 0.630 -24.859 1.00 80.25 110 GLY A C 1
ATOM 876 O O . GLY A 1 110 ? 25.585 1.164 -25.954 1.00 80.25 110 GLY A O 1
ATOM 877 N N . PRO A 1 111 ? 25.896 -0.584 -24.571 1.00 86.19 111 PRO A N 1
ATOM 878 C CA . PRO A 1 111 ? 26.770 -1.319 -25.489 1.00 86.19 111 PRO A CA 1
ATOM 879 C C . PRO A 1 111 ? 26.086 -1.783 -26.783 1.00 86.19 111 PRO A C 1
ATOM 881 O O . PRO A 1 111 ? 26.725 -1.874 -27.832 1.00 86.19 111 PRO A O 1
ATOM 884 N N . ILE A 1 112 ? 24.791 -2.111 -26.726 1.00 83.81 112 ILE A N 1
ATOM 885 C CA . ILE A 1 112 ? 24.032 -2.539 -27.910 1.00 83.81 112 ILE A CA 1
ATOM 886 C C . ILE A 1 112 ? 23.774 -1.342 -28.829 1.00 83.81 112 ILE A C 1
ATOM 888 O O . ILE A 1 112 ? 23.947 -1.445 -30.045 1.00 83.81 112 ILE A O 1
ATOM 892 N N . PHE A 1 113 ? 23.389 -0.203 -28.257 1.00 79.44 113 PHE A N 1
ATOM 893 C CA . PHE A 1 113 ? 23.059 0.998 -29.011 1.00 79.44 113 PHE A CA 1
ATOM 894 C C . PHE A 1 113 ? 24.298 1.638 -29.641 1.00 79.44 113 PHE A C 1
ATOM 896 O O . PHE A 1 113 ? 24.229 2.059 -30.794 1.00 79.44 113 PHE A O 1
ATOM 903 N N . SER A 1 114 ? 25.446 1.639 -28.953 1.00 82.12 114 SER A N 1
ATOM 904 C CA . SER A 1 114 ? 26.705 2.138 -29.524 1.00 82.12 114 SER A CA 1
ATOM 905 C C . SER A 1 114 ? 27.138 1.331 -30.752 1.00 82.12 114 SER A C 1
ATOM 907 O O . SER A 1 114 ? 27.349 1.905 -31.819 1.00 82.12 114 SER A O 1
ATOM 909 N N . ARG A 1 115 ? 27.150 -0.006 -30.656 1.00 85.31 115 ARG A N 1
ATOM 910 C CA . ARG A 1 115 ? 27.452 -0.895 -31.796 1.00 85.31 115 ARG A CA 1
ATOM 911 C C . ARG A 1 115 ? 26.447 -0.754 -32.934 1.00 85.31 115 ARG A C 1
ATOM 913 O O . ARG A 1 115 ? 26.792 -0.894 -34.106 1.00 85.31 115 ARG A O 1
ATOM 920 N N . TRP A 1 116 ? 25.177 -0.533 -32.607 1.00 86.12 116 TRP A N 1
ATOM 921 C CA . TRP A 1 116 ? 24.146 -0.320 -33.615 1.00 86.12 116 TRP A CA 1
ATOM 922 C C . TRP A 1 116 ? 24.329 1.011 -34.356 1.00 86.12 116 TRP A C 1
ATOM 924 O O . TRP A 1 116 ? 24.162 1.042 -35.578 1.00 86.12 116 TRP A O 1
ATOM 934 N N . LEU A 1 117 ? 24.693 2.082 -33.642 1.00 85.62 117 LEU A N 1
ATOM 935 C CA . LEU A 1 117 ? 24.982 3.392 -34.228 1.00 85.62 117 LEU A CA 1
ATOM 936 C C . LEU A 1 117 ? 26.184 3.334 -35.168 1.00 85.62 117 LEU A C 1
ATOM 938 O O . LEU A 1 117 ? 26.073 3.792 -36.303 1.00 85.62 117 LEU A O 1
ATOM 942 N N . GLU A 1 118 ? 27.271 2.695 -34.741 1.00 88.31 118 GLU A N 1
ATOM 943 C CA . GLU A 1 118 ? 28.475 2.508 -35.556 1.00 88.31 118 GLU A CA 1
ATOM 944 C C . GLU A 1 118 ? 28.142 1.785 -36.872 1.00 88.31 118 GLU A C 1
ATOM 946 O O . GLU A 1 118 ? 28.359 2.315 -37.963 1.00 88.31 118 GLU A O 1
ATOM 951 N N . LYS A 1 119 ? 27.430 0.650 -36.798 1.00 88.56 119 LYS A N 1
ATOM 952 C CA . LYS A 1 119 ? 26.945 -0.070 -37.992 1.00 88.56 119 LYS A CA 1
ATOM 953 C C . LYS A 1 119 ? 25.990 0.741 -38.864 1.00 88.56 119 LYS A C 1
ATOM 955 O O . LYS A 1 119 ? 25.765 0.408 -40.032 1.00 88.56 119 LYS A O 1
ATOM 960 N N . ARG A 1 120 ? 25.296 1.729 -38.304 1.00 87.38 120 ARG A N 1
ATOM 961 C CA . ARG A 1 120 ? 24.397 2.595 -39.074 1.00 87.38 120 ARG A CA 1
ATOM 962 C C . ARG A 1 120 ? 25.194 3.638 -39.848 1.00 87.38 120 ARG A C 1
ATOM 964 O O . ARG A 1 120 ? 24.831 3.938 -40.983 1.00 87.38 120 ARG A O 1
ATOM 971 N N . GLU A 1 121 ? 26.257 4.159 -39.256 1.00 89.06 121 GLU A N 1
ATOM 972 C CA . GLU A 1 121 ? 27.166 5.106 -39.893 1.00 89.06 121 GLU A CA 1
ATOM 973 C C . GLU A 1 121 ? 27.976 4.440 -41.008 1.00 89.06 121 GLU A C 1
ATOM 975 O O . GLU A 1 121 ? 27.997 4.945 -42.129 1.00 89.06 121 GLU A O 1
ATOM 980 N N . GLU A 1 122 ? 28.491 3.230 -40.772 1.00 91.81 122 GLU A N 1
ATOM 981 C CA . GLU A 1 122 ? 29.127 2.409 -41.810 1.00 91.81 122 GLU A CA 1
ATOM 982 C C . GLU A 1 122 ? 28.204 2.178 -43.009 1.00 91.81 122 GLU A C 1
ATOM 984 O O . GLU A 1 122 ? 28.606 2.367 -44.157 1.00 91.81 122 GLU A O 1
ATOM 989 N N . ARG A 1 123 ? 26.935 1.824 -42.761 1.00 88.69 123 ARG A N 1
ATOM 990 C CA . ARG A 1 123 ? 25.949 1.621 -43.831 1.00 88.69 123 ARG A CA 1
ATOM 991 C C . ARG A 1 123 ? 25.663 2.898 -44.612 1.00 88.69 123 ARG A C 1
ATOM 993 O O . ARG A 1 123 ? 25.544 2.835 -45.831 1.00 88.69 123 ARG A O 1
ATOM 1000 N N . LYS A 1 124 ? 25.581 4.053 -43.945 1.00 88.75 124 LYS A N 1
ATOM 1001 C CA . LYS A 1 124 ? 25.424 5.346 -44.629 1.00 88.75 124 LYS A CA 1
ATOM 1002 C C . LYS A 1 124 ? 26.636 5.658 -45.504 1.00 88.75 124 LYS A C 1
ATOM 1004 O O . LYS A 1 124 ? 26.459 5.979 -46.674 1.00 88.75 124 LYS A O 1
ATOM 1009 N N . ASN A 1 125 ? 27.843 5.501 -44.968 1.00 92.06 125 ASN A N 1
ATOM 1010 C CA . ASN A 1 125 ? 29.083 5.765 -45.696 1.00 92.06 125 ASN A CA 1
ATOM 1011 C C . ASN A 1 125 ? 29.264 4.805 -46.881 1.00 92.06 125 ASN A C 1
ATOM 1013 O O . ASN A 1 125 ? 29.701 5.224 -47.949 1.00 92.06 125 ASN A O 1
ATOM 1017 N N . ALA A 1 126 ? 28.877 3.536 -46.730 1.00 89.75 126 ALA A N 1
ATOM 1018 C CA . ALA A 1 126 ? 28.879 2.566 -47.821 1.00 89.75 126 ALA A CA 1
ATOM 1019 C C . ALA A 1 126 ? 27.908 2.962 -48.942 1.00 89.75 126 ALA A C 1
ATOM 1021 O O . ALA A 1 126 ? 28.274 2.892 -50.111 1.00 89.75 126 ALA A O 1
ATOM 1022 N N . VAL A 1 127 ? 26.701 3.429 -48.600 1.00 87.88 127 VAL A N 1
ATOM 1023 C CA . VAL A 1 127 ? 25.740 3.929 -49.594 1.00 87.88 127 VAL A CA 1
ATOM 1024 C C . VAL A 1 127 ? 26.296 5.154 -50.315 1.00 87.88 127 VAL A C 1
ATOM 1026 O O . VAL A 1 127 ? 26.240 5.191 -51.538 1.00 87.88 127 VAL A O 1
ATOM 1029 N N . VAL A 1 128 ? 26.880 6.121 -49.599 1.00 90.19 128 VAL A N 1
ATOM 1030 C CA . VAL A 1 128 ? 27.498 7.310 -50.219 1.00 90.19 128 VAL A CA 1
ATOM 1031 C C . VAL A 1 128 ? 28.599 6.908 -51.202 1.00 90.19 128 VAL A C 1
ATOM 1033 O O . VAL A 1 128 ? 28.552 7.328 -52.354 1.00 90.19 128 VAL A O 1
ATOM 1036 N N . LYS A 1 129 ? 29.508 6.009 -50.807 1.00 91.56 129 LYS A N 1
ATOM 1037 C CA . LYS A 1 129 ? 30.554 5.492 -51.705 1.00 91.56 129 LYS A CA 1
ATOM 1038 C C . LYS A 1 129 ? 29.981 4.786 -52.934 1.00 91.56 129 LYS A C 1
ATOM 1040 O O . LYS A 1 129 ? 30.479 4.986 -54.034 1.00 91.56 129 LYS A O 1
ATOM 1045 N N . MET A 1 130 ? 28.928 3.980 -52.775 1.00 87.62 130 MET A N 1
ATOM 1046 C CA . MET A 1 130 ? 28.266 3.345 -53.922 1.00 87.62 130 MET A CA 1
ATOM 1047 C C . MET A 1 130 ? 27.621 4.370 -54.859 1.00 87.62 130 MET A C 1
ATOM 1049 O O . MET A 1 130 ? 27.643 4.165 -56.068 1.00 87.62 130 MET A O 1
ATOM 1053 N N . ARG A 1 131 ? 27.076 5.474 -54.330 1.00 89.06 131 ARG A N 1
ATOM 1054 C CA . ARG A 1 131 ? 26.5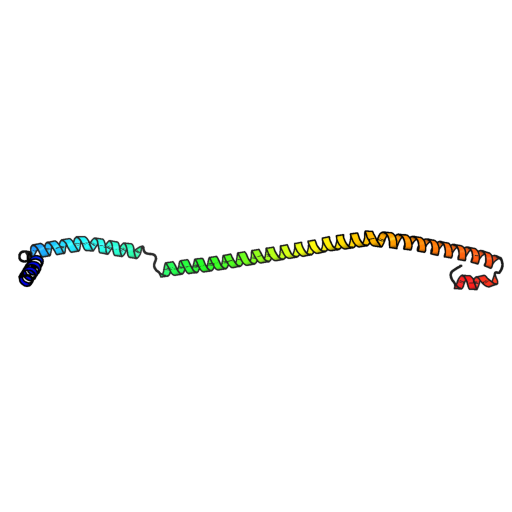42 6.573 -55.150 1.00 89.06 131 ARG A CA 1
ATOM 1055 C C . ARG A 1 131 ? 27.641 7.310 -55.911 1.00 89.06 131 ARG A C 1
ATOM 1057 O O . ARG A 1 131 ? 27.465 7.601 -57.087 1.00 89.06 131 ARG A O 1
ATOM 1064 N N . GLU A 1 132 ? 28.775 7.576 -55.268 1.00 89.44 132 GLU A N 1
ATOM 1065 C CA . GLU A 1 132 ? 29.940 8.199 -55.911 1.00 89.44 132 GLU A CA 1
ATOM 1066 C C . GLU A 1 132 ? 30.494 7.317 -57.039 1.00 89.44 132 GLU A C 1
ATOM 1068 O O . GLU A 1 132 ? 30.646 7.790 -58.163 1.00 89.44 132 GLU A O 1
ATOM 1073 N N . MET A 1 133 ? 30.683 6.017 -56.785 1.00 87.75 133 MET A N 1
ATOM 1074 C CA . MET A 1 133 ? 31.109 5.059 -57.816 1.00 87.75 133 MET A CA 1
ATOM 1075 C C . MET A 1 133 ? 30.086 4.936 -58.952 1.00 87.75 133 MET A C 1
ATOM 1077 O O . MET A 1 133 ? 30.467 4.858 -60.116 1.00 87.75 133 MET A O 1
ATOM 1081 N N . ALA A 1 134 ? 28.785 4.939 -58.641 1.00 85.38 134 ALA A N 1
ATOM 1082 C CA . ALA A 1 134 ? 27.732 4.930 -59.653 1.00 85.38 134 ALA A CA 1
ATOM 1083 C C . ALA A 1 134 ? 27.773 6.193 -60.529 1.00 85.38 134 ALA A C 1
ATOM 1085 O O . ALA A 1 134 ? 27.626 6.100 -61.744 1.00 85.38 134 ALA A O 1
ATOM 1086 N N . LEU A 1 135 ? 28.022 7.367 -59.939 1.00 86.69 135 LEU A N 1
ATOM 1087 C CA . LEU A 1 135 ? 28.180 8.625 -60.674 1.00 86.69 135 LEU A CA 1
ATOM 1088 C C . LEU A 1 135 ? 29.410 8.615 -61.591 1.00 86.69 135 LEU A C 1
ATOM 1090 O O . LEU A 1 135 ? 29.322 9.102 -62.716 1.00 86.69 135 LEU A O 1
ATOM 1094 N N . GLU A 1 136 ? 30.542 8.073 -61.139 1.00 88.81 136 GLU A N 1
ATOM 1095 C CA . GLU A 1 136 ? 31.748 7.921 -61.966 1.00 88.81 136 GLU A CA 1
ATOM 1096 C C . GLU A 1 136 ? 31.520 6.947 -63.128 1.00 88.81 136 GLU A C 1
ATOM 1098 O O . GLU A 1 136 ? 31.770 7.291 -64.281 1.00 88.81 136 GLU A O 1
ATOM 1103 N N . LEU A 1 137 ? 30.937 5.778 -62.859 1.00 85.00 137 LEU A N 1
ATOM 1104 C CA . LEU A 1 137 ? 30.655 4.776 -63.890 1.00 85.00 137 LEU A CA 1
ATOM 1105 C C . LEU A 1 137 ? 29.633 5.256 -64.924 1.00 85.00 137 LEU A C 1
ATOM 1107 O O . LEU A 1 137 ? 29.720 4.874 -66.087 1.00 85.00 137 LEU A O 1
ATOM 1111 N N . VAL A 1 138 ? 28.692 6.119 -64.535 1.00 87.00 138 VAL A N 1
ATOM 1112 C CA . VAL A 1 138 ? 27.744 6.743 -65.469 1.00 87.00 138 VAL A CA 1
ATOM 1113 C C . VAL A 1 138 ? 28.398 7.815 -66.338 1.00 87.00 138 VAL A C 1
ATOM 1115 O O . VAL A 1 138 ? 27.992 7.974 -67.490 1.00 87.00 138 VAL A O 1
ATOM 1118 N N . LYS A 1 139 ? 29.423 8.522 -65.838 1.00 84.44 139 LYS A N 1
ATOM 1119 C CA . LYS A 1 139 ? 30.226 9.431 -66.676 1.00 84.44 139 LYS A CA 1
ATOM 1120 C C . LYS A 1 139 ? 30.976 8.663 -67.762 1.00 84.44 139 LYS A C 1
ATOM 1122 O O . LYS A 1 139 ? 31.013 9.127 -68.898 1.00 84.44 139 LYS A O 1
ATOM 1127 N N . ASP A 1 140 ? 31.515 7.494 -67.421 1.00 85.62 140 ASP A N 1
ATOM 1128 C CA . ASP A 1 140 ? 32.253 6.647 -68.362 1.00 85.62 140 ASP A CA 1
ATOM 1129 C C . ASP A 1 140 ? 31.321 5.857 -69.299 1.00 85.62 140 ASP A C 1
ATOM 1131 O O . ASP A 1 140 ? 31.656 5.623 -70.462 1.00 85.62 140 ASP A O 1
ATOM 1135 N N . LYS A 1 141 ? 30.142 5.442 -68.810 1.00 83.75 141 LYS A N 1
ATOM 1136 C CA . LYS A 1 141 ? 29.139 4.665 -69.556 1.00 83.75 141 LYS A CA 1
ATOM 1137 C C . LYS A 1 141 ? 27.708 5.150 -69.263 1.00 83.75 141 LYS A C 1
ATOM 1139 O O . LYS A 1 141 ? 27.048 4.632 -68.356 1.00 83.75 141 LYS A O 1
ATOM 1144 N N . PRO A 1 142 ? 27.161 6.079 -70.068 1.00 82.06 142 PRO A N 1
ATOM 1145 C CA . PRO A 1 142 ? 25.849 6.680 -69.805 1.00 82.06 142 PRO A CA 1
ATOM 1146 C C . PRO A 1 142 ? 24.678 5.690 -69.919 1.00 82.06 142 PRO A C 1
ATOM 1148 O O . PRO A 1 142 ? 23.634 5.897 -69.307 1.00 82.06 142 PRO A O 1
ATOM 1151 N N . GLU A 1 143 ? 24.858 4.580 -70.638 1.00 84.75 143 GLU A N 1
ATOM 1152 C CA . GLU A 1 143 ? 23.878 3.490 -70.767 1.00 84.75 143 GLU A CA 1
ATOM 1153 C C . GLU A 1 143 ? 23.546 2.795 -69.424 1.00 84.75 143 GLU A C 1
ATOM 1155 O O . GLU A 1 143 ? 22.498 2.166 -69.298 1.00 84.75 143 GLU A O 1
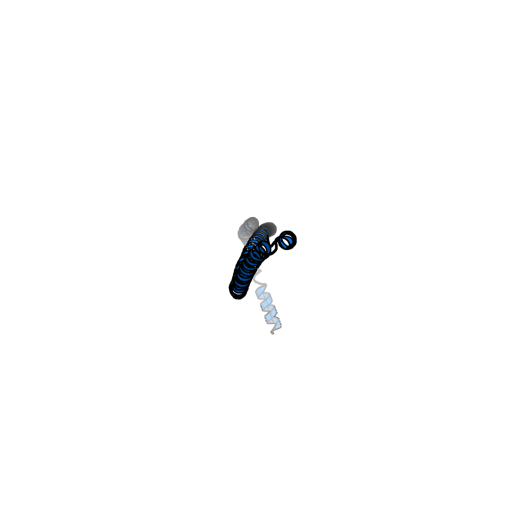ATOM 1160 N N . TRP A 1 144 ? 24.382 2.957 -68.386 1.00 82.12 144 TRP A N 1
ATOM 1161 C CA . TRP A 1 144 ? 24.169 2.371 -67.051 1.00 82.12 144 TRP A CA 1
ATOM 1162 C C . TRP A 1 144 ? 23.362 3.287 -66.116 1.00 82.12 144 TRP A C 1
ATOM 1164 O O . TRP A 1 144 ? 22.965 2.863 -65.028 1.00 82.12 144 TRP A O 1
ATOM 1174 N N . ALA A 1 145 ? 23.081 4.531 -66.519 1.00 81.62 145 ALA A N 1
ATOM 1175 C CA . ALA A 1 145 ? 22.406 5.523 -65.679 1.00 81.62 145 ALA A CA 1
ATOM 1176 C C . ALA A 1 145 ? 21.012 5.071 -65.222 1.00 81.62 145 ALA A C 1
ATOM 1178 O O . ALA A 1 145 ? 20.630 5.265 -64.067 1.00 81.62 145 ALA A O 1
ATOM 1179 N N . GLU A 1 146 ? 20.265 4.426 -66.116 1.00 82.81 146 GLU A N 1
ATOM 1180 C CA . GLU A 1 146 ? 18.916 3.937 -65.831 1.00 82.81 146 GLU A CA 1
ATOM 1181 C C . GLU A 1 146 ? 18.937 2.759 -64.841 1.00 82.81 146 GLU A C 1
ATOM 1183 O O . GLU A 1 146 ? 18.099 2.684 -63.941 1.00 82.81 146 GLU A O 1
ATOM 1188 N N . ALA A 1 147 ? 19.962 1.902 -64.918 1.00 82.81 147 ALA A N 1
ATOM 1189 C CA . ALA A 1 147 ? 20.168 0.803 -63.979 1.00 82.81 147 ALA A CA 1
ATOM 1190 C C . ALA A 1 147 ? 20.502 1.306 -62.563 1.00 82.81 147 ALA A C 1
ATOM 1192 O O . ALA A 1 147 ? 19.905 0.835 -61.595 1.00 82.81 147 ALA A O 1
ATOM 1193 N N . TYR A 1 148 ? 21.391 2.300 -62.431 1.00 83.31 148 TYR A N 1
ATOM 1194 C CA . TYR A 1 148 ? 21.755 2.890 -61.134 1.00 83.31 148 TYR A CA 1
ATOM 1195 C C . TYR A 1 148 ? 20.621 3.706 -60.489 1.00 83.31 148 TYR A C 1
ATOM 1197 O O . TYR A 1 148 ? 20.463 3.682 -59.264 1.00 83.31 148 TYR A O 1
ATOM 1205 N N . LYS A 1 149 ? 19.787 4.367 -61.299 1.00 85.44 149 LYS A N 1
ATOM 1206 C CA . LYS A 1 149 ? 18.575 5.064 -60.843 1.00 85.44 149 LYS A CA 1
ATOM 1207 C C . LYS A 1 149 ? 17.524 4.092 -60.295 1.00 85.44 149 LYS A C 1
ATOM 1209 O O . LYS A 1 149 ? 16.950 4.338 -59.237 1.00 85.44 149 LYS A O 1
ATOM 1214 N N . ASN A 1 150 ? 17.321 2.948 -60.954 1.00 86.19 150 ASN A N 1
ATOM 1215 C CA . ASN A 1 150 ? 16.348 1.936 -60.517 1.00 86.19 150 ASN A CA 1
ATOM 1216 C C . ASN A 1 150 ? 16.695 1.290 -59.163 1.00 86.19 150 ASN A C 1
ATOM 1218 O O . ASN A 1 150 ? 15.795 0.864 -58.443 1.00 86.19 150 ASN A O 1
ATOM 1222 N N . ILE A 1 151 ? 17.976 1.252 -58.786 1.00 83.81 151 ILE A N 1
ATOM 1223 C CA . ILE A 1 151 ? 18.439 0.751 -57.479 1.00 83.81 151 ILE A CA 1
ATOM 1224 C C . ILE A 1 151 ? 18.632 1.860 -56.425 1.00 83.81 151 ILE A C 1
ATOM 1226 O O . ILE A 1 151 ? 19.108 1.586 -55.325 1.00 83.81 151 ILE A O 1
ATOM 1230 N N . GLY A 1 152 ? 18.247 3.107 -56.729 1.00 81.31 152 GLY A N 1
ATOM 1231 C CA . GLY A 1 152 ? 18.255 4.233 -55.783 1.00 81.31 152 GLY A CA 1
ATOM 1232 C C . GLY A 1 152 ? 19.641 4.803 -55.454 1.00 81.31 152 GLY A C 1
ATOM 1233 O O . GLY A 1 152 ? 19.821 5.452 -54.410 1.00 81.31 152 GLY A O 1
ATOM 1234 N N . LEU A 1 153 ? 20.631 4.544 -56.315 1.00 79.69 153 LEU A N 1
ATOM 1235 C CA . LEU A 1 153 ? 21.992 5.078 -56.196 1.00 79.69 153 LEU A CA 1
ATOM 1236 C C . LEU A 1 153 ? 22.180 6.423 -56.926 1.00 79.69 153 LEU A C 1
ATOM 1238 O O . LEU A 1 153 ? 23.158 7.118 -56.657 1.00 79.69 153 LEU A O 1
ATOM 1242 N N . LEU A 1 154 ? 21.221 6.812 -57.771 1.00 70.06 154 LEU A N 1
ATOM 1243 C CA . LEU A 1 154 ? 21.068 8.131 -58.399 1.00 70.06 154 LEU A CA 1
ATOM 1244 C C . LEU A 1 154 ? 19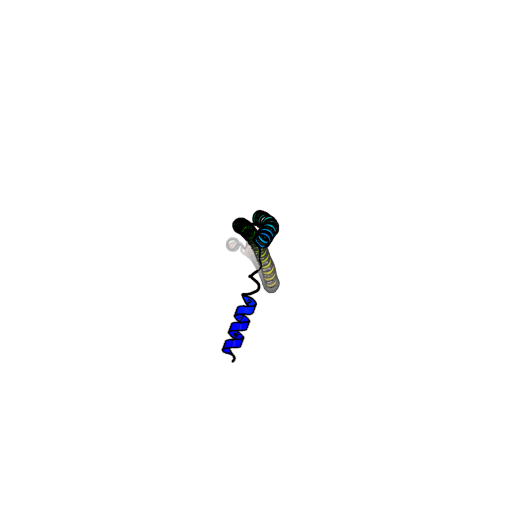.664 8.660 -58.114 1.00 70.06 154 LEU A C 1
ATOM 1246 O O . LEU A 1 154 ? 19.553 9.851 -57.755 1.00 70.06 154 LEU A O 1
#